Protein AF-G9ELF0-F1 (afdb_monomer_lite)

pLDDT: mean 78.35, std 12.66, range [45.66, 94.12]

Secondary structure (DSSP, 8-state):
--SHHHHHHHHHHHHHHHHHHHHHHHHHHHHHHHHHHHHHHHHHHHHTS---HHHHHHHHHHHHHHHHHHHHHHHHHHHHHHHHHHHHHHHHHTT-TTS------HHHHHHHHHHHHHHHHHHHHHHHHHHHHHHHHHTT-

Organism: NCBI:txid658187

Structure (mmCIF, N/CA/C/O backbone):
data_AF-G9ELF0-F1
#
_entry.id   AF-G9ELF0-F1
#
loop_
_atom_site.group_PDB
_atom_site.id
_atom_site.type_symbol
_atom_site.label_atom_id
_atom_site.label_alt_id
_atom_site.label_comp_id
_atom_site.label_asym_id
_atom_site.label_entity_id
_atom_site.label_seq_id
_atom_site.pdbx_PDB_ins_code
_atom_site.Cartn_x
_atom_site.Cartn_y
_atom_site.Cartn_z
_atom_site.occupancy
_atom_site.B_iso_or_equiv
_atom_site.auth_seq_id
_atom_site.auth_comp_id
_atom_site.auth_asym_id
_atom_site.auth_atom_id
_atom_site.pdbx_PDB_model_num
ATOM 1 N N . MET A 1 1 ? -23.683 19.959 34.603 1.00 45.66 1 MET A N 1
ATOM 2 C CA . MET A 1 1 ? -23.354 20.863 33.472 1.00 45.66 1 MET A CA 1
ATOM 3 C C . MET A 1 1 ? -21.895 20.788 32.976 1.00 45.66 1 MET A C 1
ATOM 5 O O . MET A 1 1 ? -21.585 21.499 32.035 1.00 45.66 1 MET A O 1
ATOM 9 N N . LYS A 1 2 ? -21.000 19.933 33.513 1.00 50.16 2 LYS A N 1
ATOM 10 C CA . LYS A 1 2 ? -19.627 19.755 32.975 1.00 50.16 2 LYS A CA 1
ATOM 11 C C . LYS A 1 2 ? -19.499 18.689 31.865 1.00 50.16 2 LYS A C 1
ATOM 13 O O . LYS A 1 2 ? -18.568 18.786 31.080 1.00 50.16 2 LYS A O 1
ATOM 18 N N . ASN A 1 3 ? -20.438 17.740 31.768 1.00 52.50 3 ASN A N 1
ATOM 19 C CA . ASN A 1 3 ? -20.351 16.597 30.840 1.00 52.50 3 ASN A CA 1
ATOM 20 C C . ASN A 1 3 ? -20.614 16.953 29.369 1.00 52.50 3 ASN A C 1
ATOM 22 O O . ASN A 1 3 ? -19.965 16.389 28.502 1.00 52.50 3 ASN A O 1
ATOM 26 N N . LEU A 1 4 ? -21.466 17.949 29.092 1.00 51.94 4 LEU A N 1
ATOM 27 C CA . LEU A 1 4 ? -21.780 18.383 27.720 1.00 51.94 4 LEU A CA 1
ATOM 28 C C . LEU A 1 4 ? -20.536 18.810 26.925 1.00 51.94 4 LEU A C 1
ATOM 30 O O . LEU A 1 4 ? -20.445 18.522 25.743 1.00 51.94 4 LEU A O 1
ATOM 34 N N . LYS A 1 5 ? -19.546 19.438 27.576 1.00 56.69 5 LYS A N 1
ATOM 35 C CA . LYS A 1 5 ? -18.295 19.841 26.910 1.00 56.69 5 LYS A CA 1
ATOM 36 C C . LYS A 1 5 ? -17.346 18.675 26.631 1.00 56.69 5 LYS A C 1
ATOM 38 O O . LYS A 1 5 ? -16.492 18.807 25.767 1.00 56.69 5 LYS A O 1
ATOM 43 N N . ILE A 1 6 ? -17.443 17.587 27.393 1.00 58.53 6 ILE A N 1
ATOM 44 C CA . ILE A 1 6 ? -16.586 16.409 27.215 1.00 58.53 6 ILE A CA 1
ATOM 45 C C . ILE A 1 6 ? -17.158 15.547 26.089 1.00 58.53 6 ILE A C 1
ATOM 47 O O . ILE A 1 6 ? -16.426 15.236 25.160 1.00 58.53 6 ILE A O 1
ATOM 51 N N . GLU A 1 7 ? -18.470 15.288 26.100 1.00 62.06 7 GLU A N 1
ATOM 52 C CA . GLU A 1 7 ? -19.162 14.547 25.031 1.00 62.06 7 GLU A CA 1
ATOM 53 C C . GLU A 1 7 ? -19.012 15.230 23.660 1.00 62.06 7 GLU A C 1
ATOM 55 O O . GLU A 1 7 ? -18.796 14.569 22.647 1.00 62.06 7 GLU A O 1
ATOM 60 N N . GLU A 1 8 ? -19.072 16.563 23.616 1.00 63.78 8 GLU A N 1
ATOM 61 C CA . GLU A 1 8 ? -18.908 17.334 22.379 1.00 63.78 8 GLU A CA 1
ATOM 62 C C . GLU A 1 8 ? -17.465 17.262 21.839 1.00 63.78 8 GLU A C 1
ATOM 64 O O . GLU A 1 8 ? -17.256 17.121 20.633 1.00 63.78 8 GLU A O 1
ATOM 69 N N . VAL A 1 9 ? -16.463 17.269 22.728 1.00 60.06 9 VAL A N 1
ATOM 70 C CA . VAL A 1 9 ? -15.047 17.084 22.364 1.00 60.06 9 VAL A CA 1
ATOM 71 C C . VAL A 1 9 ? -14.776 15.647 21.907 1.00 60.06 9 VAL A C 1
ATOM 73 O O . VAL A 1 9 ? -14.127 15.456 20.881 1.00 60.06 9 VAL A O 1
ATOM 76 N N . GLU A 1 10 ? -15.307 14.640 22.603 1.00 65.62 10 GLU A N 1
ATOM 77 C CA . GLU A 1 10 ? -15.182 13.222 22.232 1.00 65.62 10 GLU A CA 1
ATOM 78 C C . GLU A 1 10 ? -15.849 12.924 20.881 1.00 65.62 10 GLU A C 1
ATOM 80 O O . GLU A 1 10 ? -15.262 12.254 20.028 1.00 65.62 10 GLU A O 1
ATOM 85 N N . SER A 1 11 ? -17.037 13.485 20.631 1.00 67.31 11 SER A N 1
ATOM 86 C CA . SER A 1 11 ? -17.721 13.374 19.337 1.00 67.31 11 SER A CA 1
ATOM 87 C C . SER A 1 11 ? -16.899 13.989 18.205 1.00 67.31 11 SER A C 1
ATOM 89 O O . SER A 1 11 ? -16.817 13.411 17.121 1.00 67.31 11 SER A O 1
ATOM 91 N N . HIS A 1 12 ? -16.285 15.152 18.438 1.00 60.19 12 HIS A N 1
ATOM 92 C CA . HIS A 1 12 ? -15.462 15.818 17.431 1.00 60.19 12 HIS A CA 1
ATOM 93 C C . HIS A 1 12 ? -14.189 15.016 17.124 1.00 60.19 12 HIS A C 1
ATOM 95 O O . HIS A 1 12 ? -13.833 14.827 15.964 1.00 60.19 12 HIS A O 1
ATOM 101 N N . ILE A 1 13 ? -13.545 14.465 18.157 1.00 63.72 13 ILE A N 1
ATOM 102 C CA . ILE A 1 13 ? -12.386 13.576 18.016 1.00 63.72 13 ILE A CA 1
ATOM 103 C C . ILE A 1 13 ? -12.760 12.316 17.218 1.00 63.72 13 ILE A C 1
ATOM 105 O O . ILE A 1 13 ? -12.053 11.945 16.281 1.00 63.72 13 ILE A O 1
ATOM 109 N N . SER A 1 14 ? -13.893 11.687 17.539 1.00 67.75 14 SER A N 1
ATOM 110 C CA . SER A 1 14 ? -14.391 10.496 16.840 1.00 67.75 14 SER A CA 1
ATOM 111 C C . SER A 1 14 ? -14.680 10.765 15.357 1.00 67.75 14 SER A C 1
ATOM 113 O O . SER A 1 14 ? -14.284 9.978 14.494 1.00 67.75 14 SER A O 1
ATOM 115 N N . GLN A 1 15 ? -15.287 11.914 15.035 1.00 68.12 15 GLN A N 1
ATOM 116 C CA . GLN A 1 15 ? -15.496 12.348 13.649 1.00 68.12 15 GLN A CA 1
ATOM 117 C C . GLN A 1 15 ? -14.174 12.541 12.898 1.00 68.12 15 GLN A C 1
ATOM 119 O O . GLN A 1 15 ? -14.019 11.992 11.808 1.00 68.12 15 GLN A O 1
ATOM 124 N N . CYS A 1 16 ? -13.196 13.227 13.496 1.00 62.56 16 CYS A N 1
ATOM 125 C CA . CYS A 1 16 ? -11.869 13.402 12.900 1.00 62.56 16 CYS A CA 1
ATOM 126 C C . CYS A 1 16 ? -11.183 12.058 12.597 1.00 62.56 16 CYS A C 1
ATOM 128 O O . CYS A 1 16 ? -10.554 11.899 11.549 1.00 62.56 16 CYS A O 1
ATOM 130 N N . TYR A 1 17 ? -11.324 11.061 13.477 1.00 67.00 17 TYR A N 1
ATOM 131 C CA . TYR A 1 17 ? -10.785 9.720 13.236 1.00 67.00 17 TYR A CA 1
ATOM 132 C C . TYR A 1 17 ? -11.527 8.963 12.130 1.00 67.00 17 TYR A C 1
ATOM 134 O O . TYR A 1 17 ? -10.883 8.302 11.313 1.00 67.00 17 TYR A O 1
ATOM 142 N N . ALA A 1 18 ? -12.857 9.065 12.074 1.00 67.31 18 ALA A N 1
ATOM 143 C CA . ALA A 1 18 ? -13.655 8.452 11.014 1.00 67.31 18 ALA A CA 1
ATOM 144 C C . ALA A 1 18 ? -13.311 9.038 9.635 1.00 67.31 18 ALA A C 1
ATOM 146 O O . ALA A 1 18 ? -13.141 8.298 8.664 1.00 67.31 18 ALA A O 1
ATOM 147 N N . GLU A 1 19 ? -13.141 10.358 9.557 1.00 67.44 19 GLU A N 1
ATOM 148 C CA . GLU A 1 19 ? -12.676 11.033 8.346 1.00 67.44 19 GLU A CA 1
ATOM 149 C C . GLU A 1 19 ? -11.259 10.589 7.969 1.00 67.44 19 GLU A C 1
ATOM 151 O O . GLU A 1 19 ? -11.040 10.181 6.828 1.00 67.44 19 GLU A O 1
ATOM 156 N N . SER A 1 20 ? -10.319 10.577 8.922 1.00 62.09 20 SER A N 1
ATOM 157 C CA . SER A 1 20 ? -8.943 10.110 8.695 1.00 62.09 20 SER A CA 1
ATOM 158 C C . SER A 1 20 ? -8.901 8.681 8.140 1.00 62.09 20 SER A C 1
ATOM 160 O O . SER A 1 20 ? -8.245 8.415 7.133 1.00 62.09 20 SER A O 1
ATOM 162 N N . SER A 1 21 ? -9.679 7.765 8.725 1.00 69.12 21 SER A N 1
ATOM 163 C CA . SER A 1 21 ? -9.776 6.377 8.264 1.00 69.12 21 SER A CA 1
ATOM 164 C C . SER A 1 21 ? -10.265 6.275 6.813 1.00 69.12 21 SER A C 1
ATOM 166 O O . SER A 1 21 ? -9.688 5.528 6.016 1.00 69.12 21 SER A O 1
ATOM 168 N N . ASN A 1 22 ? -11.271 7.073 6.438 1.00 70.75 22 ASN A N 1
ATOM 169 C CA . ASN A 1 22 ? -11.772 7.131 5.065 1.00 70.75 22 ASN A CA 1
ATOM 170 C C . ASN A 1 22 ? -10.718 7.670 4.090 1.00 70.75 22 ASN A C 1
ATOM 172 O O . ASN A 1 22 ? -10.506 7.076 3.029 1.00 70.75 22 ASN A O 1
ATOM 176 N N . TYR A 1 23 ? -10.024 8.755 4.446 1.00 68.50 23 TYR A N 1
ATOM 177 C CA . TYR A 1 23 ? -8.944 9.301 3.620 1.00 68.50 23 TYR A CA 1
ATOM 178 C C . TYR A 1 23 ? -7.814 8.288 3.429 1.00 68.50 23 TYR A C 1
ATOM 180 O O . TYR A 1 23 ? -7.364 8.077 2.301 1.00 68.50 23 TYR A O 1
ATOM 188 N N . THR A 1 24 ? -7.410 7.597 4.495 1.00 75.81 24 THR A N 1
ATOM 189 C CA . THR A 1 24 ? -6.398 6.538 4.437 1.00 75.81 24 THR A CA 1
ATOM 190 C C . THR A 1 24 ? -6.837 5.373 3.546 1.00 75.81 24 THR A C 1
ATOM 192 O O . THR A 1 24 ? -6.032 4.870 2.758 1.00 75.81 24 THR A O 1
ATOM 195 N N . ALA A 1 25 ? -8.110 4.967 3.589 1.00 76.94 25 ALA A N 1
ATOM 196 C CA . ALA A 1 25 ? -8.639 3.909 2.726 1.00 76.94 25 ALA A CA 1
ATOM 197 C C . ALA A 1 25 ? -8.616 4.300 1.237 1.00 76.94 25 ALA A C 1
ATOM 199 O O . ALA A 1 25 ? -8.138 3.529 0.397 1.00 76.94 25 ALA A O 1
ATOM 200 N N . ILE A 1 26 ? -9.079 5.512 0.912 1.00 80.44 26 ILE A N 1
ATOM 201 C CA . ILE A 1 26 ? -9.056 6.051 -0.455 1.00 80.44 26 ILE A CA 1
ATOM 202 C C . ILE A 1 26 ? -7.612 6.139 -0.957 1.00 80.44 26 ILE A C 1
ATOM 204 O O . ILE A 1 26 ? -7.302 5.651 -2.047 1.00 80.44 26 ILE A O 1
ATOM 208 N N . LEU A 1 27 ? -6.713 6.700 -0.144 1.00 82.62 27 LEU A N 1
ATOM 209 C CA . LEU A 1 27 ? -5.308 6.854 -0.500 1.00 82.62 27 LEU A CA 1
ATOM 210 C C . LEU A 1 27 ? -4.637 5.497 -0.735 1.00 82.62 27 LEU A C 1
ATOM 212 O O . LEU A 1 27 ? -3.942 5.326 -1.734 1.00 82.62 27 LEU A O 1
ATOM 216 N N . SER A 1 28 ? -4.894 4.504 0.121 1.00 83.56 28 SER A N 1
ATOM 217 C CA . SER A 1 28 ? -4.359 3.147 -0.048 1.00 83.56 28 SER A CA 1
ATOM 218 C C . SER A 1 28 ? -4.843 2.491 -1.348 1.00 83.56 28 SER A C 1
ATOM 220 O O . SER A 1 28 ? -4.068 1.805 -2.016 1.00 83.56 28 SER A O 1
ATOM 222 N N . SER A 1 29 ? -6.099 2.726 -1.747 1.00 87.69 29 SER A N 1
ATOM 223 C CA . SER A 1 29 ? -6.638 2.250 -3.029 1.00 87.69 29 SER A CA 1
ATOM 224 C C . SER A 1 29 ? -5.929 2.895 -4.222 1.00 87.69 29 SER A C 1
ATOM 226 O O . SER A 1 29 ? -5.518 2.192 -5.147 1.00 87.69 29 SER A O 1
ATOM 228 N N . ILE A 1 30 ? -5.741 4.219 -4.194 1.00 87.56 30 ILE A N 1
ATOM 229 C CA . ILE A 1 30 ? -5.011 4.951 -5.241 1.00 87.56 30 ILE A CA 1
ATOM 230 C C . ILE A 1 30 ? -3.572 4.430 -5.345 1.00 87.56 30 ILE A C 1
ATOM 232 O O . ILE A 1 30 ? -3.117 4.094 -6.436 1.00 87.56 30 ILE A O 1
ATOM 236 N N . CYS A 1 31 ? -2.877 4.277 -4.215 1.00 89.25 31 CYS A N 1
ATOM 237 C CA . CYS A 1 31 ? -1.499 3.784 -4.196 1.00 89.25 31 CYS A CA 1
ATOM 238 C C . CYS A 1 31 ? -1.381 2.372 -4.787 1.00 89.25 31 CYS A C 1
ATOM 240 O O . CYS A 1 31 ? -0.420 2.082 -5.492 1.00 89.25 31 CYS A O 1
ATOM 242 N N . ARG A 1 32 ? -2.376 1.499 -4.573 1.00 90.75 32 ARG A N 1
ATOM 243 C CA . ARG A 1 32 ? -2.406 0.160 -5.183 1.00 90.75 32 ARG A CA 1
ATOM 244 C C . ARG A 1 32 ?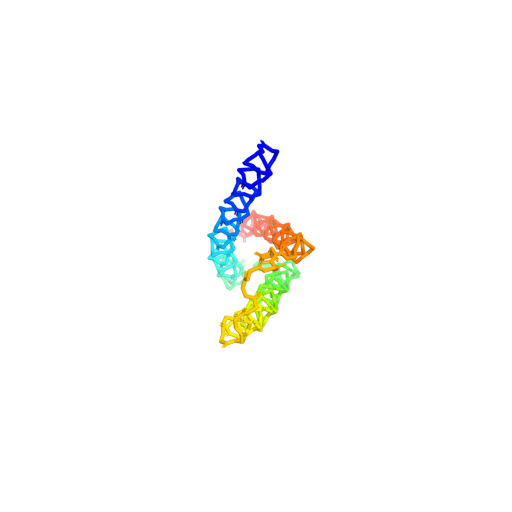 -2.534 0.216 -6.708 1.00 90.75 32 ARG A C 1
ATOM 246 O O . ARG A 1 32 ? -1.869 -0.554 -7.396 1.00 90.75 32 ARG A O 1
ATOM 253 N N . GLN A 1 33 ? -3.364 1.117 -7.235 1.00 93.06 33 GLN A N 1
ATOM 254 C CA . GLN A 1 33 ? -3.494 1.313 -8.684 1.00 93.06 33 GLN A CA 1
ATOM 255 C C . GLN A 1 33 ? -2.185 1.827 -9.290 1.00 93.06 33 GLN A C 1
ATOM 257 O O . GLN A 1 33 ? -1.755 1.319 -10.324 1.00 93.06 33 GLN A O 1
ATOM 262 N N . ILE A 1 34 ? -1.522 2.771 -8.614 1.00 92.12 34 ILE A N 1
ATOM 263 C CA . ILE A 1 34 ? -0.210 3.278 -9.032 1.00 92.12 34 ILE A CA 1
ATOM 264 C C . ILE A 1 34 ? 0.833 2.154 -9.003 1.00 92.12 34 ILE A C 1
ATOM 266 O O . ILE A 1 34 ? 1.501 1.942 -10.007 1.00 92.12 34 ILE A O 1
ATOM 270 N N . ALA A 1 35 ? 0.921 1.374 -7.920 1.00 93.19 35 ALA A N 1
ATOM 271 C CA . ALA A 1 35 ? 1.863 0.255 -7.808 1.00 93.19 35 ALA A CA 1
ATOM 272 C C . ALA A 1 35 ? 1.686 -0.772 -8.940 1.00 93.19 35 ALA A C 1
ATOM 274 O O . ALA A 1 35 ? 2.661 -1.282 -9.492 1.00 93.19 35 ALA A O 1
ATOM 275 N N . PHE A 1 36 ? 0.436 -1.065 -9.313 1.00 93.00 36 PHE A N 1
ATOM 276 C CA . PHE A 1 36 ? 0.137 -1.959 -10.430 1.00 93.00 36 PHE A CA 1
ATOM 277 C C . PHE A 1 36 ? 0.578 -1.365 -11.774 1.00 93.00 36 PHE A C 1
ATOM 279 O O . PHE A 1 36 ? 1.194 -2.060 -12.584 1.00 93.00 36 PHE A O 1
ATOM 286 N N . ALA A 1 37 ? 0.307 -0.076 -11.998 1.00 94.12 37 ALA A N 1
ATOM 287 C CA . ALA A 1 37 ? 0.746 0.631 -13.196 1.00 94.12 37 ALA A CA 1
ATOM 288 C C . ALA A 1 37 ? 2.280 0.669 -13.302 1.00 94.12 37 ALA A C 1
ATOM 290 O O . ALA A 1 37 ? 2.828 0.379 -14.363 1.00 94.12 37 ALA A O 1
ATOM 291 N N . GLU A 1 38 ? 2.984 0.947 -12.203 1.00 92.81 38 GLU A N 1
ATOM 292 C CA . GLU A 1 38 ? 4.447 0.909 -12.152 1.00 92.81 38 GLU A CA 1
ATOM 293 C C . GLU A 1 38 ? 4.985 -0.480 -12.474 1.00 92.81 38 GLU A C 1
ATOM 295 O O . GLU A 1 38 ? 5.887 -0.600 -13.298 1.00 92.81 38 GLU A O 1
ATOM 300 N N . GLY A 1 39 ? 4.402 -1.539 -11.904 1.00 91.56 39 GLY A N 1
ATOM 301 C CA . GLY A 1 39 ? 4.789 -2.917 -12.212 1.00 91.56 39 GLY A CA 1
ATOM 302 C C . GLY A 1 39 ? 4.657 -3.250 -13.702 1.00 91.56 39 GLY A C 1
ATOM 303 O O . GLY A 1 39 ? 5.555 -3.863 -14.282 1.00 91.56 39 GLY A O 1
ATOM 304 N N . ALA A 1 40 ? 3.581 -2.791 -14.346 1.00 91.75 40 ALA A N 1
ATOM 305 C CA . ALA A 1 40 ? 3.396 -2.946 -15.788 1.00 91.75 40 ALA A CA 1
ATOM 306 C C . ALA A 1 40 ? 4.445 -2.163 -16.599 1.00 91.75 40 ALA A C 1
ATOM 308 O O . ALA A 1 40 ? 4.979 -2.677 -17.582 1.00 91.75 40 ALA A O 1
ATOM 309 N N . LEU A 1 41 ? 4.790 -0.945 -16.173 1.00 92.00 41 LEU A N 1
ATOM 310 C CA . LEU A 1 41 ? 5.818 -0.133 -16.828 1.00 92.00 41 LEU A CA 1
ATOM 311 C C . LEU A 1 41 ? 7.223 -0.729 -16.647 1.00 92.00 41 LEU A C 1
ATOM 313 O O . LEU A 1 41 ? 7.989 -0.768 -17.607 1.00 92.00 41 LEU A O 1
ATOM 317 N N . PHE A 1 42 ? 7.554 -1.263 -15.467 1.00 90.12 42 PHE A N 1
ATOM 318 C CA . PHE A 1 42 ? 8.804 -1.998 -15.245 1.00 90.12 42 PHE A CA 1
ATOM 319 C C . PHE A 1 42 ? 8.915 -3.198 -16.191 1.00 90.12 42 PHE A C 1
ATOM 321 O O . PHE A 1 42 ? 9.976 -3.436 -16.771 1.00 90.12 42 PHE A O 1
ATOM 328 N N . TRP A 1 43 ? 7.813 -3.928 -16.383 1.00 88.56 43 TRP A N 1
ATOM 329 C CA . TRP A 1 43 ? 7.761 -5.050 -17.317 1.00 88.56 43 TRP A CA 1
ATOM 330 C C . TRP A 1 43 ? 7.979 -4.602 -18.764 1.00 88.56 43 TRP A C 1
ATOM 332 O O . TRP A 1 43 ? 8.752 -5.224 -19.493 1.00 88.56 43 TRP A O 1
ATOM 342 N N . PHE A 1 44 ? 7.336 -3.509 -19.177 1.00 88.56 44 PHE A N 1
ATOM 343 C CA . PHE A 1 44 ? 7.501 -2.929 -20.509 1.00 88.56 44 PHE A CA 1
ATOM 344 C C . PHE A 1 44 ? 8.953 -2.505 -20.777 1.00 88.56 44 PHE A C 1
ATOM 346 O O . PHE A 1 44 ? 9.533 -2.904 -21.784 1.00 88.56 44 PHE A O 1
ATOM 353 N N . LEU A 1 45 ? 9.576 -1.768 -19.849 1.00 86.44 45 LEU A N 1
ATOM 354 C CA . LEU A 1 45 ? 10.980 -1.352 -19.969 1.00 86.44 45 LEU A CA 1
ATOM 355 C C . LEU A 1 45 ? 11.920 -2.557 -20.118 1.00 86.44 45 LEU A C 1
ATOM 357 O O . LEU A 1 45 ? 12.854 -2.525 -20.920 1.00 86.44 45 LEU A O 1
ATOM 361 N N . TYR A 1 46 ? 11.661 -3.626 -19.365 1.00 85.88 46 TYR A N 1
ATOM 362 C CA . TYR A 1 46 ? 12.454 -4.848 -19.433 1.00 85.88 46 TYR A CA 1
ATOM 363 C C . TYR A 1 46 ? 12.278 -5.595 -20.765 1.00 85.88 46 TYR A C 1
ATOM 365 O O . TYR A 1 46 ? 13.263 -5.982 -21.393 1.00 85.88 46 TYR A O 1
ATOM 373 N N . SER A 1 47 ? 11.030 -5.809 -21.187 1.00 86.62 47 SER A N 1
ATOM 374 C CA . SER A 1 47 ? 10.700 -6.648 -22.347 1.00 86.62 47 SER A CA 1
ATOM 375 C C . SER A 1 47 ? 10.984 -5.967 -23.685 1.00 86.62 47 SER A C 1
ATOM 377 O O . SER A 1 47 ? 11.585 -6.591 -24.560 1.00 86.62 47 SER A O 1
ATOM 379 N N . GLU A 1 48 ? 10.612 -4.695 -23.829 1.00 85.69 48 GLU A N 1
ATOM 380 C CA . GLU A 1 48 ? 10.680 -3.978 -25.107 1.00 85.69 48 GLU A CA 1
ATOM 381 C C . GLU A 1 48 ? 11.990 -3.200 -25.267 1.00 85.69 48 GLU A C 1
ATOM 383 O O . GLU A 1 48 ? 12.651 -3.292 -26.300 1.00 85.69 48 GLU A O 1
ATOM 388 N N . LEU A 1 49 ? 12.415 -2.469 -24.230 1.00 80.06 49 LEU A N 1
ATOM 389 C CA . LEU A 1 49 ? 13.608 -1.612 -24.305 1.00 80.06 49 LEU A CA 1
ATOM 390 C C . LEU A 1 49 ? 14.901 -2.319 -23.870 1.00 80.06 49 LEU A C 1
ATOM 392 O O . LEU A 1 49 ? 15.971 -1.714 -23.914 1.00 80.06 49 LEU A O 1
ATOM 396 N N . LYS A 1 50 ? 14.822 -3.589 -23.438 1.00 80.38 50 LYS A N 1
ATOM 397 C CA . LYS A 1 50 ? 15.961 -4.406 -22.959 1.00 80.38 50 LYS A CA 1
ATOM 398 C C . LYS A 1 50 ? 16.832 -3.695 -21.914 1.00 80.38 50 LYS A C 1
ATOM 400 O O . LYS A 1 50 ? 18.032 -3.942 -21.790 1.00 80.38 50 LYS A O 1
ATOM 405 N N . VAL A 1 51 ? 16.198 -2.807 -21.157 1.00 80.19 51 VAL A N 1
ATOM 406 C CA . VAL A 1 51 ? 16.774 -2.019 -20.070 1.00 80.19 51 VAL A CA 1
ATOM 407 C C . VAL A 1 51 ? 17.269 -2.994 -18.990 1.00 80.19 51 VAL A C 1
ATOM 409 O O . VAL A 1 51 ? 16.621 -4.003 -18.708 1.00 80.19 51 VAL A O 1
ATOM 412 N N . SER A 1 52 ? 18.460 -2.744 -18.430 1.00 76.88 52 SER A N 1
ATOM 413 C CA . SER A 1 52 ? 19.164 -3.738 -17.607 1.00 76.88 52 SER A CA 1
ATOM 414 C C . SER A 1 52 ? 18.339 -4.208 -16.407 1.00 76.88 52 SER A C 1
ATOM 416 O O . SER A 1 52 ? 17.751 -3.429 -15.653 1.00 76.88 52 SER A O 1
ATOM 418 N N . LEU A 1 53 ? 18.358 -5.527 -16.222 1.00 73.75 53 LEU A N 1
ATOM 419 C CA . LEU A 1 53 ? 17.562 -6.258 -15.242 1.00 73.75 53 LEU A CA 1
ATOM 420 C C . LEU A 1 53 ? 17.894 -5.847 -13.801 1.00 73.75 53 LEU A C 1
ATOM 422 O O . LEU A 1 53 ? 17.028 -5.910 -12.939 1.00 73.75 53 LEU A O 1
ATOM 426 N N . ASN A 1 54 ? 19.118 -5.382 -13.529 1.00 80.38 54 ASN A N 1
ATOM 427 C CA . ASN A 1 54 ? 19.596 -5.182 -12.159 1.00 80.38 54 ASN A CA 1
ATOM 428 C C . ASN A 1 54 ? 18.816 -4.103 -11.387 1.00 80.38 54 ASN A C 1
ATOM 430 O O . ASN A 1 54 ? 18.457 -4.334 -10.237 1.00 80.38 54 ASN A O 1
ATOM 434 N N . TYR A 1 55 ? 18.519 -2.943 -11.985 1.00 77.31 55 TYR A N 1
ATOM 435 C CA . TYR A 1 55 ? 17.750 -1.888 -11.302 1.00 77.31 55 TYR A CA 1
ATOM 436 C C . TYR A 1 55 ? 16.239 -2.070 -11.441 1.00 77.31 55 TYR A C 1
ATOM 438 O O . TYR A 1 55 ? 15.505 -1.771 -10.498 1.00 77.31 55 TYR A O 1
ATOM 446 N N . LEU A 1 56 ? 15.765 -2.611 -12.570 1.00 81.31 56 LEU A N 1
ATOM 447 C CA . LEU A 1 56 ? 14.348 -2.945 -12.728 1.00 81.31 56 LEU A CA 1
ATOM 448 C C . LEU A 1 56 ? 13.929 -4.036 -11.728 1.00 81.31 56 LEU A C 1
ATOM 450 O O . LEU A 1 56 ? 12.849 -3.947 -11.152 1.00 81.31 56 LEU A O 1
ATOM 454 N N . ALA A 1 57 ? 14.800 -5.011 -11.440 1.00 85.06 57 ALA A N 1
ATOM 455 C CA . ALA A 1 57 ? 14.565 -6.032 -10.418 1.00 85.06 57 ALA A CA 1
ATOM 456 C C . ALA A 1 57 ? 14.423 -5.440 -9.010 1.00 85.06 57 ALA A C 1
ATOM 458 O O . ALA A 1 57 ? 13.579 -5.897 -8.243 1.00 85.06 57 ALA A O 1
ATOM 459 N N . ILE A 1 58 ? 15.212 -4.412 -8.670 1.00 88.44 58 ILE A N 1
ATOM 460 C CA . ILE A 1 58 ? 15.090 -3.713 -7.382 1.00 88.44 58 ILE A CA 1
ATOM 461 C C . ILE A 1 58 ? 13.728 -3.014 -7.293 1.00 88.44 58 ILE A C 1
ATOM 463 O O . ILE A 1 58 ? 13.042 -3.157 -6.284 1.00 88.44 58 ILE A O 1
ATOM 467 N N . GLY A 1 59 ? 13.302 -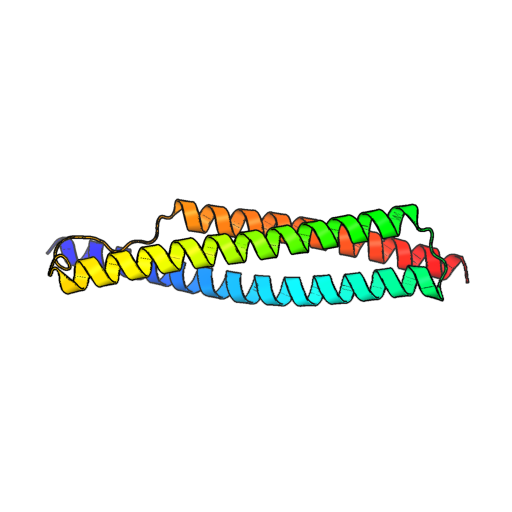2.322 -8.355 1.00 88.44 59 GLY A N 1
ATOM 468 C CA . GLY A 1 59 ? 11.972 -1.709 -8.428 1.00 88.44 59 GLY A CA 1
ATOM 469 C C . GLY A 1 59 ? 10.845 -2.732 -8.265 1.00 88.44 59 GLY A C 1
ATOM 470 O O . GLY A 1 59 ? 9.959 -2.552 -7.430 1.00 88.44 59 GLY A O 1
ATOM 471 N N . PHE A 1 60 ? 10.929 -3.864 -8.971 1.00 87.94 60 PHE A N 1
ATOM 472 C CA . PHE A 1 60 ? 9.990 -4.977 -8.809 1.00 87.94 60 PHE A CA 1
ATOM 473 C C . PHE A 1 60 ? 9.958 -5.529 -7.384 1.00 87.94 60 PHE A C 1
ATOM 475 O O . PHE A 1 60 ? 8.879 -5.800 -6.860 1.00 87.94 60 PHE A O 1
ATOM 482 N N . LEU A 1 61 ? 11.116 -5.684 -6.740 1.00 90.81 61 LEU A N 1
ATOM 483 C CA . LEU A 1 61 ? 11.187 -6.168 -5.365 1.00 90.81 61 LEU A CA 1
ATOM 484 C C . LEU A 1 61 ? 10.516 -5.189 -4.392 1.00 90.81 61 LEU A C 1
ATOM 486 O O . LEU A 1 61 ? 9.791 -5.624 -3.500 1.00 90.81 61 LEU A O 1
ATOM 490 N N . ILE A 1 62 ? 10.707 -3.880 -4.584 1.00 93.12 62 ILE A N 1
ATOM 491 C CA . ILE A 1 62 ? 10.038 -2.840 -3.789 1.00 93.12 62 ILE A CA 1
ATOM 492 C C . ILE A 1 62 ? 8.516 -2.924 -3.964 1.00 93.12 62 ILE A C 1
ATOM 494 O O . ILE A 1 62 ? 7.792 -2.922 -2.970 1.00 93.12 62 ILE A O 1
ATOM 498 N N . LEU A 1 63 ? 8.025 -3.065 -5.199 1.00 92.81 63 LEU A N 1
ATOM 499 C CA . LEU A 1 63 ? 6.591 -3.214 -5.479 1.00 92.81 63 LEU A CA 1
ATOM 500 C C . LEU A 1 63 ? 6.008 -4.509 -4.899 1.00 92.81 63 LEU A C 1
ATOM 502 O O . LEU A 1 63 ? 4.881 -4.526 -4.401 1.00 92.81 63 LEU A O 1
ATOM 506 N N . LEU A 1 64 ? 6.782 -5.594 -4.909 1.00 91.81 64 LEU A N 1
ATOM 507 C CA . LEU A 1 64 ? 6.379 -6.856 -4.299 1.00 91.81 64 LEU A CA 1
ATOM 508 C C . LEU A 1 64 ? 6.272 -6.721 -2.772 1.00 91.81 64 LEU A C 1
ATOM 510 O O . LEU A 1 64 ? 5.276 -7.141 -2.181 1.00 91.81 64 LEU A O 1
ATOM 514 N N . LEU A 1 65 ? 7.261 -6.091 -2.131 1.00 91.81 65 LEU A N 1
ATOM 515 C CA . LEU A 1 65 ? 7.225 -5.788 -0.698 1.00 91.81 65 LEU A CA 1
ATOM 516 C C . LEU A 1 65 ? 6.050 -4.869 -0.350 1.00 91.81 65 LEU A C 1
ATOM 518 O O . LEU A 1 65 ? 5.356 -5.123 0.633 1.00 91.81 65 LEU A O 1
ATOM 522 N N . TYR A 1 66 ? 5.783 -3.855 -1.178 1.00 92.38 66 TYR A N 1
ATOM 523 C CA . TYR A 1 66 ? 4.602 -3.002 -1.054 1.00 92.38 66 TYR A CA 1
ATOM 524 C C . TYR A 1 66 ? 3.320 -3.843 -1.029 1.00 92.38 66 TYR A C 1
ATOM 526 O O . TYR A 1 66 ? 2.487 -3.661 -0.142 1.00 92.38 66 TYR A O 1
ATOM 534 N N . PHE A 1 67 ? 3.170 -4.796 -1.957 1.00 89.56 67 PHE A N 1
ATOM 535 C CA . PHE A 1 67 ? 1.979 -5.642 -2.035 1.00 89.56 67 PHE A CA 1
ATOM 536 C C . PHE A 1 67 ? 1.792 -6.497 -0.776 1.00 89.56 67 PHE A C 1
ATOM 538 O O . PHE A 1 67 ? 0.686 -6.578 -0.241 1.00 89.56 67 PHE A O 1
ATOM 545 N N . PHE A 1 68 ? 2.869 -7.094 -0.259 1.00 90.06 68 PHE A N 1
ATOM 546 C CA . PHE A 1 68 ? 2.805 -7.863 0.984 1.00 90.06 68 PHE A CA 1
ATOM 547 C C . PHE A 1 68 ? 2.457 -6.994 2.194 1.00 90.06 68 PHE A C 1
ATOM 549 O O . PHE A 1 68 ? 1.640 -7.405 3.016 1.00 90.06 68 PHE A O 1
ATOM 556 N N . LEU A 1 69 ? 3.023 -5.788 2.295 1.00 89.69 69 LEU A N 1
ATOM 557 C CA . LEU A 1 69 ? 2.677 -4.845 3.360 1.00 89.69 69 LEU A CA 1
ATOM 558 C C . LEU A 1 69 ? 1.206 -4.422 3.285 1.00 89.69 69 LEU A C 1
ATOM 560 O O . LEU A 1 69 ? 0.526 -4.397 4.309 1.00 89.69 69 LEU A O 1
ATOM 564 N N . ASP A 1 70 ? 0.701 -4.138 2.083 1.00 86.69 70 ASP A N 1
ATOM 565 C CA . ASP A 1 70 ? -0.700 -3.772 1.865 1.00 86.69 70 ASP A CA 1
ATOM 566 C C . ASP A 1 70 ? -1.650 -4.921 2.240 1.00 86.69 70 ASP A C 1
ATOM 568 O O . ASP A 1 70 ? -2.655 -4.705 2.922 1.00 86.69 70 ASP A O 1
ATOM 572 N N . LEU A 1 71 ? -1.294 -6.158 1.876 1.00 87.06 71 LEU A N 1
ATOM 573 C CA . LEU A 1 71 ? -2.049 -7.356 2.239 1.00 87.06 71 LEU A CA 1
ATOM 574 C C . LEU A 1 71 ? -2.063 -7.589 3.755 1.00 87.06 71 LEU A C 1
ATOM 576 O O . LEU A 1 71 ? -3.125 -7.833 4.327 1.00 87.06 71 LEU A O 1
ATOM 580 N N . ILE A 1 72 ? -0.905 -7.500 4.416 1.00 87.88 72 ILE A N 1
ATOM 581 C CA . ILE A 1 72 ? -0.789 -7.669 5.871 1.00 87.88 72 ILE A CA 1
ATOM 582 C C . ILE A 1 72 ? -1.610 -6.601 6.597 1.00 87.88 72 ILE A C 1
ATOM 584 O O . ILE A 1 72 ? -2.369 -6.934 7.506 1.00 87.88 72 ILE A O 1
ATOM 588 N N . GLN A 1 73 ? -1.514 -5.337 6.174 1.00 86.62 73 GLN A N 1
ATOM 589 C CA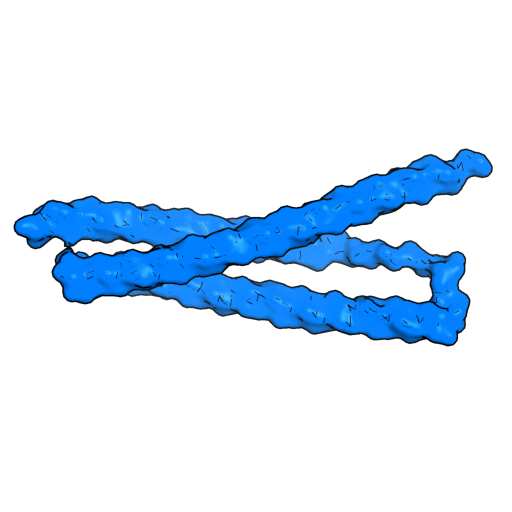 . GLN A 1 73 ? -2.311 -4.250 6.741 1.00 86.62 73 GLN A CA 1
ATOM 590 C C . GLN A 1 73 ? -3.811 -4.529 6.610 1.00 86.62 73 GLN A C 1
ATOM 592 O O . GLN A 1 73 ? -4.557 -4.333 7.571 1.00 86.62 73 GLN A O 1
ATOM 597 N N . TYR A 1 74 ? -4.253 -5.020 5.450 1.00 82.81 74 TYR A N 1
ATOM 598 C CA . TYR A 1 74 ? -5.655 -5.355 5.224 1.00 82.81 74 TYR A CA 1
ATOM 599 C C . TYR A 1 74 ? -6.127 -6.517 6.107 1.00 82.81 74 TYR A C 1
ATOM 601 O O . TYR A 1 74 ? -7.177 -6.415 6.737 1.00 82.81 74 TYR A O 1
ATOM 609 N N . LEU A 1 75 ? -5.350 -7.602 6.196 1.00 84.25 75 LEU A N 1
ATOM 610 C CA . LEU A 1 75 ? -5.703 -8.779 6.996 1.00 84.25 75 LEU A CA 1
ATOM 611 C C . LEU A 1 75 ? -5.742 -8.468 8.495 1.00 84.25 75 LEU A C 1
ATOM 613 O O . LEU A 1 75 ? -6.712 -8.824 9.166 1.00 84.25 75 LEU A O 1
ATOM 617 N N . ILE A 1 76 ? -4.719 -7.780 9.014 1.00 86.00 76 ILE A N 1
ATOM 618 C CA . ILE A 1 76 ? -4.661 -7.377 10.425 1.00 86.00 76 ILE A CA 1
ATOM 619 C C . ILE A 1 76 ? -5.807 -6.416 10.736 1.00 86.00 76 ILE A C 1
ATOM 621 O O . ILE A 1 76 ? -6.521 -6.622 11.717 1.00 86.00 76 ILE A O 1
ATOM 625 N N . GLY A 1 77 ? -6.030 -5.418 9.874 1.00 80.38 77 GLY A N 1
ATOM 626 C CA . GLY A 1 77 ? -7.154 -4.499 10.009 1.00 80.38 77 GLY A CA 1
ATOM 627 C C . GLY A 1 77 ? -8.478 -5.239 10.070 1.00 80.38 77 GLY A C 1
ATOM 628 O O . GLY A 1 77 ? -9.205 -5.109 11.052 1.00 80.38 77 GLY A O 1
ATOM 629 N N . HIS A 1 78 ? -8.764 -6.081 9.080 1.00 79.06 78 HIS A N 1
ATOM 630 C CA . HIS A 1 78 ? -10.009 -6.836 9.041 1.00 79.06 78 HIS A CA 1
ATOM 631 C C . HIS A 1 78 ? -10.217 -7.686 10.302 1.00 79.06 78 HIS A C 1
ATOM 633 O O . HIS A 1 78 ? -11.280 -7.609 10.915 1.00 79.06 78 HIS A O 1
ATOM 639 N N . TYR A 1 79 ? -9.201 -8.442 10.730 1.00 80.19 79 TYR A N 1
ATOM 640 C CA . TYR A 1 79 ? -9.291 -9.294 11.917 1.00 80.19 79 TYR A CA 1
ATOM 641 C C . TYR A 1 79 ? -9.562 -8.487 13.197 1.00 80.19 79 TYR A C 1
ATOM 643 O O . TYR A 1 79 ? -10.443 -8.839 13.983 1.00 80.19 79 TYR A O 1
ATOM 651 N N . MET A 1 80 ? -8.851 -7.373 13.397 1.00 79.25 80 MET A N 1
ATOM 652 C CA . MET A 1 80 ? -9.023 -6.528 14.581 1.00 79.25 80 MET A CA 1
ATOM 653 C C . MET A 1 80 ? -10.384 -5.824 14.605 1.00 79.25 80 MET A C 1
ATOM 655 O O . MET A 1 80 ? -11.050 -5.833 15.641 1.00 79.25 80 MET A O 1
ATOM 659 N N . TYR A 1 81 ? -10.833 -5.263 13.476 1.00 75.81 81 TYR A N 1
ATOM 660 C CA . TYR A 1 81 ? -12.156 -4.638 13.377 1.00 75.81 81 TYR A CA 1
ATOM 661 C C . TYR A 1 81 ? -13.282 -5.658 13.569 1.00 75.81 81 TYR A C 1
ATOM 663 O O . TYR A 1 81 ? -14.255 -5.365 14.260 1.00 75.81 81 TYR A O 1
ATOM 671 N N . GLN A 1 82 ? -13.147 -6.865 13.013 1.00 74.75 82 GLN A N 1
ATOM 672 C CA . GLN A 1 82 ? -14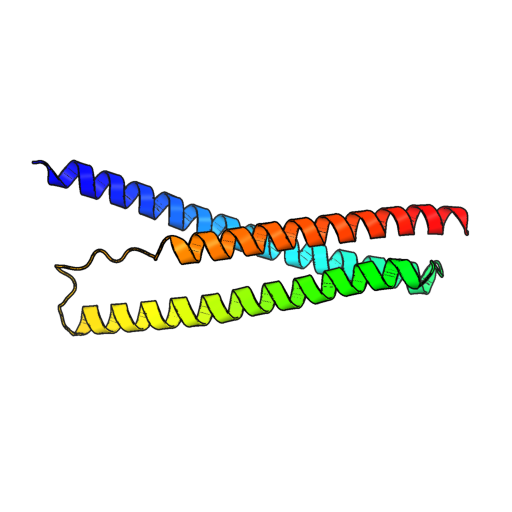.150 -7.915 13.170 1.00 74.75 82 GLN A CA 1
ATOM 673 C C . GLN A 1 82 ? -14.271 -8.374 14.629 1.00 74.75 82 GLN A C 1
ATOM 675 O O . GLN A 1 82 ? -15.384 -8.578 15.113 1.00 74.75 82 GLN A O 1
ATOM 680 N N . ASN A 1 83 ? -13.150 -8.515 15.342 1.00 76.12 83 ASN A N 1
ATOM 681 C CA . ASN A 1 83 ? -13.171 -8.872 16.759 1.00 76.12 83 ASN A CA 1
ATOM 682 C C . ASN A 1 83 ? -13.768 -7.750 17.614 1.00 76.12 83 ASN A C 1
ATOM 684 O O . ASN A 1 83 ? -14.668 -8.026 18.401 1.00 76.12 83 ASN A O 1
ATOM 688 N N . LYS A 1 84 ? -13.383 -6.485 17.383 1.00 74.44 84 LYS A N 1
ATOM 689 C CA . LYS A 1 84 ? -13.997 -5.340 18.079 1.00 74.44 84 LYS A CA 1
ATOM 690 C C . LYS A 1 84 ? -15.504 -5.263 17.836 1.00 74.44 84 LYS A C 1
ATOM 692 O O . LYS A 1 84 ? -16.261 -5.076 18.781 1.00 74.44 84 LYS A O 1
ATOM 697 N N . ALA A 1 85 ? -15.954 -5.478 16.600 1.00 71.50 85 ALA A N 1
ATOM 698 C CA . ALA A 1 85 ? -17.379 -5.505 16.280 1.00 71.50 85 ALA A CA 1
ATOM 699 C C . ALA A 1 85 ? -18.124 -6.620 17.036 1.00 71.50 85 ALA A C 1
ATOM 701 O O . ALA A 1 85 ? -19.202 -6.371 17.570 1.00 71.50 85 ALA A O 1
ATOM 702 N N . LYS A 1 86 ? -17.540 -7.824 17.137 1.00 75.19 86 LYS A N 1
ATOM 703 C CA . LYS A 1 86 ? -18.109 -8.932 17.926 1.00 75.19 86 LYS A CA 1
ATOM 704 C C . LYS A 1 86 ? -18.154 -8.617 19.420 1.00 75.19 86 LYS A C 1
ATOM 706 O O . LYS A 1 86 ? -19.149 -8.927 20.070 1.00 75.19 86 LYS A O 1
ATOM 711 N N . ASP A 1 87 ? -17.109 -7.997 19.959 1.00 78.56 87 ASP A N 1
ATOM 712 C CA . ASP A 1 87 ? -17.063 -7.599 21.368 1.00 78.56 87 ASP A CA 1
ATOM 713 C C . ASP A 1 87 ? -18.140 -6.555 21.675 1.00 78.56 87 ASP A C 1
ATOM 715 O O . ASP A 1 87 ? -18.845 -6.664 22.676 1.00 78.56 87 ASP A O 1
ATOM 719 N N . TRP A 1 88 ? -18.339 -5.586 20.779 1.00 70.06 88 TRP A N 1
ATOM 720 C CA . TRP A 1 88 ? -19.390 -4.578 20.916 1.00 70.06 88 TRP A CA 1
ATOM 721 C C . TRP A 1 88 ? -20.786 -5.183 20.775 1.00 70.06 88 TRP A C 1
ATOM 723 O O . TRP A 1 88 ? -21.685 -4.822 21.529 1.00 70.06 88 TRP A O 1
ATOM 733 N N . GLU A 1 89 ? -20.972 -6.136 19.860 1.00 73.12 89 GLU A N 1
ATOM 734 C CA . GLU A 1 89 ? -22.229 -6.870 19.711 1.00 73.12 89 GLU A CA 1
ATOM 735 C C . GLU A 1 89 ? -22.556 -7.691 20.972 1.00 73.12 89 GLU A C 1
ATOM 737 O O . GLU A 1 89 ? -23.705 -7.721 21.416 1.00 73.12 89 GLU A O 1
ATOM 742 N N . ASN A 1 90 ? -21.550 -8.320 21.585 1.00 76.31 90 ASN A N 1
ATOM 743 C CA . ASN A 1 90 ? -21.701 -9.045 22.846 1.00 76.31 90 ASN A CA 1
ATOM 744 C C . ASN A 1 90 ? -22.002 -8.097 24.016 1.00 76.31 90 ASN A C 1
ATOM 746 O O . ASN A 1 90 ? -22.917 -8.367 24.794 1.00 76.31 90 ASN A O 1
ATOM 750 N N . ASP A 1 91 ? -21.296 -6.970 24.125 1.00 72.94 91 ASP A N 1
ATOM 751 C CA . ASP A 1 91 ? -21.551 -5.954 25.153 1.00 72.94 91 ASP A CA 1
ATOM 752 C C . ASP A 1 91 ? -22.961 -5.338 25.000 1.00 72.94 91 ASP A C 1
ATOM 754 O O . ASP A 1 91 ? -23.638 -5.087 26.003 1.00 72.94 91 ASP A O 1
ATOM 758 N N . LEU A 1 92 ? -23.444 -5.172 23.759 1.00 67.12 92 LEU A N 1
ATOM 759 C CA . LEU A 1 92 ? -24.806 -4.728 23.439 1.00 67.12 92 LEU A CA 1
ATOM 760 C C . LEU A 1 92 ? -25.854 -5.759 23.884 1.00 67.12 92 LEU A C 1
ATOM 762 O O . LEU A 1 92 ? -26.801 -5.406 24.588 1.00 67.12 92 LEU A O 1
ATOM 766 N N . LYS A 1 93 ? -25.665 -7.039 23.537 1.00 73.88 93 LYS A N 1
ATOM 767 C CA . LYS A 1 93 ? -26.555 -8.143 23.947 1.00 73.88 93 LYS A CA 1
ATOM 768 C C . LYS A 1 93 ? -26.611 -8.324 25.465 1.00 73.88 93 LYS A C 1
ATOM 770 O O . LYS A 1 93 ? -27.657 -8.687 25.994 1.00 73.88 93 LYS A O 1
ATOM 775 N N . ASN A 1 94 ? -25.512 -8.036 26.160 1.00 77.75 94 ASN A N 1
ATOM 776 C CA . ASN A 1 94 ? -25.404 -8.159 27.613 1.00 77.75 94 ASN A CA 1
ATOM 777 C C . ASN A 1 94 ? -25.846 -6.893 28.377 1.00 77.75 94 ASN A C 1
ATOM 779 O O . ASN A 1 94 ? -25.755 -6.864 29.603 1.00 77.75 94 ASN A O 1
ATOM 783 N N . GLY A 1 95 ? -26.316 -5.843 27.689 1.00 64.25 95 GLY A N 1
ATOM 784 C CA . GLY A 1 95 ? -26.808 -4.614 28.325 1.00 64.25 95 GLY A CA 1
ATOM 785 C C . GLY A 1 95 ? -25.722 -3.752 28.987 1.00 64.25 95 GLY A C 1
ATOM 786 O O . GLY A 1 95 ? -26.029 -2.936 29.854 1.00 64.25 95 GLY A O 1
ATOM 787 N N . VAL A 1 96 ? -24.454 -3.913 28.590 1.00 65.81 96 VAL A N 1
ATOM 788 C CA . VAL A 1 96 ? -23.281 -3.234 29.188 1.00 65.81 96 VAL A CA 1
ATOM 789 C C . VAL A 1 96 ? -23.045 -1.830 28.594 1.00 65.81 96 VAL A C 1
ATOM 791 O O . VAL A 1 96 ? -22.219 -1.066 29.094 1.00 65.81 96 VAL A O 1
ATOM 794 N N . LEU A 1 97 ? -23.823 -1.445 27.575 1.00 54.84 97 LEU A N 1
ATOM 795 C CA . LEU A 1 97 ? -23.672 -0.216 26.773 1.00 54.84 97 LEU A CA 1
ATOM 796 C C . LEU A 1 97 ? -23.570 1.096 27.558 1.00 54.84 97 LEU A C 1
ATOM 798 O O . LEU A 1 97 ? -23.030 2.067 27.045 1.00 54.84 97 LEU A O 1
ATOM 802 N N . LEU A 1 98 ? -24.082 1.157 28.787 1.00 49.34 98 LEU A N 1
ATOM 803 C CA . LEU A 1 98 ? -24.198 2.407 29.543 1.00 49.34 98 LEU A CA 1
ATOM 804 C C . LEU A 1 98 ? -22.912 2.838 30.274 1.00 49.34 98 LEU A C 1
ATOM 806 O O . LEU A 1 98 ? -22.963 3.778 31.066 1.00 49.34 98 LEU A O 1
ATOM 810 N N . LYS A 1 99 ? -21.767 2.165 30.070 1.00 46.75 99 LYS A N 1
ATOM 811 C CA . LYS A 1 99 ? -20.554 2.464 30.859 1.00 46.75 99 LYS A CA 1
ATOM 812 C C . LYS A 1 99 ? -19.201 2.381 30.154 1.00 46.75 99 LYS A C 1
ATOM 814 O O . LYS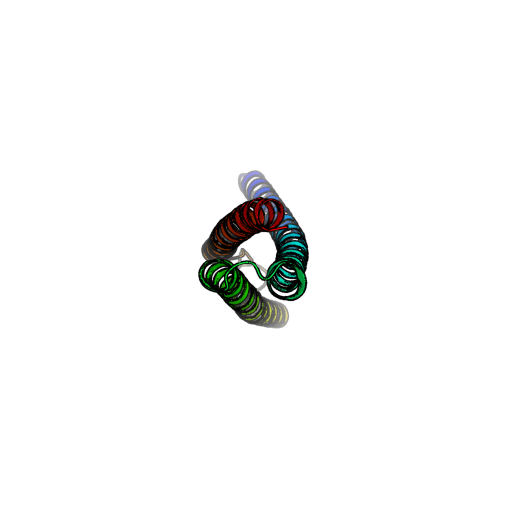 A 1 99 ? -18.198 2.668 30.804 1.00 46.75 99 LYS A O 1
ATOM 819 N N . LYS A 1 100 ? -19.138 1.991 28.880 1.00 49.22 100 LYS A N 1
ATOM 820 C CA . LYS A 1 100 ? -17.876 1.942 28.129 1.00 49.22 100 LYS A CA 1
ATOM 821 C C . LYS A 1 100 ? -17.880 3.000 27.032 1.00 49.22 100 LYS A C 1
ATOM 823 O O . LYS A 1 100 ? -18.750 2.968 26.168 1.00 49.22 100 LYS A O 1
ATOM 828 N N . ASN A 1 101 ? -16.878 3.879 27.042 1.00 55.28 101 ASN A N 1
ATOM 829 C CA . ASN A 1 101 ? -16.521 4.645 25.853 1.00 55.28 101 ASN A CA 1
ATOM 830 C C . ASN A 1 101 ? -16.008 3.650 24.809 1.00 55.28 101 ASN A C 1
ATOM 832 O O . ASN A 1 101 ? -14.976 3.002 24.993 1.00 55.28 101 ASN A O 1
ATOM 836 N N . TYR A 1 102 ? -16.774 3.487 23.736 1.00 55.25 102 TYR A N 1
ATOM 837 C CA . TYR A 1 102 ? -16.391 2.699 22.572 1.00 55.25 102 TYR A CA 1
ATOM 838 C C . TYR A 1 102 ? -15.442 3.531 21.710 1.00 55.25 102 TYR A C 1
ATOM 840 O O . TYR A 1 102 ? -15.808 4.038 20.655 1.00 55.25 102 TYR A O 1
ATOM 848 N N . GLU A 1 103 ? -14.220 3.715 22.196 1.00 62.19 103 GLU A N 1
ATOM 849 C CA . GLU A 1 103 ? -13.163 4.386 21.451 1.00 62.19 103 GLU A CA 1
ATOM 850 C C . GLU A 1 103 ? -12.324 3.350 20.698 1.00 62.19 103 GLU A C 1
ATOM 852 O O . GLU A 1 103 ? -11.978 2.280 21.212 1.00 62.19 103 GLU A O 1
ATOM 857 N N . PHE A 1 104 ? -11.991 3.657 19.446 1.00 58.50 104 PHE A N 1
ATOM 858 C CA . PHE A 1 104 ? -10.938 2.922 18.764 1.00 58.50 104 PHE A CA 1
ATOM 859 C C . PHE A 1 104 ? -9.605 3.263 19.423 1.00 58.50 104 PHE A C 1
ATOM 861 O O . PHE A 1 104 ? -9.244 4.431 19.511 1.00 58.50 104 PHE A O 1
ATOM 868 N N . GLU A 1 105 ? -8.870 2.236 19.857 1.00 65.56 105 GLU A N 1
ATOM 869 C CA . GLU A 1 105 ? -7.487 2.392 20.319 1.00 65.56 105 GLU A CA 1
ATOM 870 C C . GLU A 1 105 ? -6.683 3.214 19.310 1.00 65.56 105 GLU A C 1
ATOM 872 O O . GLU A 1 105 ? -6.454 2.801 18.167 1.00 65.56 105 GLU A O 1
ATOM 877 N N . THR A 1 106 ? -6.256 4.383 19.768 1.00 67.25 106 THR A N 1
ATOM 878 C CA . THR A 1 106 ? -5.460 5.360 19.029 1.00 67.25 106 THR A CA 1
ATOM 879 C C . THR A 1 106 ? -4.179 4.739 18.473 1.00 67.25 106 THR A C 1
ATOM 881 O O . THR A 1 106 ? -3.801 5.023 17.338 1.00 67.25 106 THR A O 1
ATOM 884 N N . ASP A 1 107 ? -3.559 3.820 19.214 1.00 71.31 107 ASP A N 1
ATOM 885 C CA . ASP A 1 107 ? -2.325 3.131 18.821 1.00 71.31 107 ASP A CA 1
ATOM 886 C C . ASP A 1 107 ? -2.455 2.343 17.509 1.00 71.31 107 ASP A C 1
ATOM 888 O O . ASP A 1 107 ? -1.521 2.307 16.703 1.00 71.31 107 ASP A O 1
ATOM 892 N N . PHE A 1 108 ? -3.621 1.742 17.251 1.00 72.38 108 PHE A N 1
ATOM 893 C CA . PHE A 1 108 ? -3.847 0.973 16.028 1.00 72.38 108 PHE A CA 1
ATOM 894 C C . PHE A 1 108 ? -3.965 1.877 14.794 1.00 72.38 108 PHE A C 1
ATOM 896 O O . PHE A 1 108 ? -3.408 1.567 13.738 1.00 72.38 108 PHE A O 1
ATOM 903 N N . LEU A 1 109 ? -4.635 3.023 14.939 1.00 70.94 109 LEU A N 1
ATOM 904 C CA . LEU A 1 109 ? -4.728 4.033 13.882 1.00 70.94 109 LEU A CA 1
ATOM 905 C C . LEU A 1 109 ? -3.343 4.605 13.555 1.00 70.94 109 LEU A C 1
ATOM 907 O O . LEU A 1 109 ? -2.958 4.648 12.388 1.00 70.94 109 LEU A O 1
ATOM 911 N N . TYR A 1 110 ? -2.535 4.910 14.576 1.00 78.75 110 TYR A N 1
ATOM 912 C CA . TYR A 1 110 ? -1.145 5.329 14.373 1.00 78.75 110 TYR A CA 1
ATOM 913 C C . TYR A 1 110 ? -0.300 4.277 13.648 1.00 78.75 110 TYR A C 1
ATOM 915 O O . TYR A 1 110 ? 0.561 4.627 12.836 1.00 78.75 110 TYR A O 1
ATOM 923 N N . TRP A 1 111 ? -0.510 2.989 13.930 1.00 82.00 111 TRP A N 1
ATOM 924 C CA . TRP A 1 111 ? 0.183 1.918 13.217 1.00 82.00 111 TRP A CA 1
ATOM 925 C C . TRP A 1 111 ? -0.219 1.868 11.738 1.00 82.00 111 TRP A C 1
ATOM 927 O O . TRP A 1 111 ? 0.664 1.825 10.879 1.00 82.00 111 TRP A O 1
ATOM 937 N N . ILE A 1 112 ? -1.520 1.946 11.434 1.00 80.25 112 ILE A N 1
ATOM 938 C CA . ILE A 1 112 ? -2.036 2.011 10.057 1.00 80.25 112 ILE A CA 1
ATOM 939 C C . ILE A 1 112 ? -1.391 3.171 9.287 1.00 80.25 112 ILE A C 1
ATOM 941 O O . ILE A 1 112 ? -0.895 2.968 8.174 1.00 80.25 112 ILE A O 1
ATOM 945 N N . ASP A 1 113 ? -1.345 4.360 9.888 1.00 82.00 113 ASP A N 1
ATOM 946 C CA . ASP A 1 113 ? -0.795 5.557 9.247 1.00 82.00 113 ASP A CA 1
ATOM 947 C C . ASP A 1 113 ? 0.710 5.419 8.976 1.00 82.00 113 ASP A C 1
ATOM 949 O O . ASP A 1 113 ? 1.200 5.790 7.908 1.00 82.00 113 ASP A O 1
ATOM 953 N N . ARG A 1 114 ? 1.469 4.810 9.896 1.00 85.88 114 ARG A N 1
ATOM 954 C CA . ARG A 1 114 ? 2.900 4.534 9.680 1.00 85.88 114 ARG A CA 1
ATOM 955 C C . ARG A 1 114 ? 3.139 3.553 8.538 1.00 85.88 114 ARG A C 1
ATOM 957 O O . ARG A 1 114 ? 4.060 3.764 7.748 1.00 85.88 114 ARG A O 1
ATOM 964 N N . VAL A 1 115 ? 2.327 2.500 8.432 1.00 87.00 115 VAL A N 1
ATOM 965 C CA . VAL A 1 115 ? 2.423 1.549 7.313 1.00 87.00 115 VAL A CA 1
ATOM 966 C C . VAL A 1 115 ? 2.083 2.248 5.996 1.00 87.00 115 VAL A C 1
ATOM 968 O O . VAL A 1 115 ? 2.768 2.029 4.999 1.00 87.00 115 VAL A O 1
ATOM 971 N N . LEU A 1 116 ? 1.094 3.145 5.984 1.00 86.31 116 LEU A N 1
ATOM 972 C CA . LEU A 1 116 ? 0.767 3.959 4.813 1.00 86.31 116 LEU A CA 1
ATOM 973 C C . LEU A 1 116 ? 1.936 4.854 4.377 1.00 86.31 116 LEU A C 1
ATOM 975 O O . LEU A 1 116 ? 2.272 4.876 3.194 1.00 86.31 116 LEU A O 1
ATOM 979 N N . ILE A 1 117 ? 2.593 5.541 5.315 1.00 88.88 117 ILE A N 1
ATOM 980 C CA . ILE A 1 117 ? 3.776 6.366 5.022 1.00 88.88 117 ILE A CA 1
ATOM 981 C C . ILE A 1 117 ? 4.901 5.506 4.436 1.00 88.88 117 ILE A C 1
ATOM 983 O O . ILE A 1 117 ? 5.488 5.870 3.418 1.00 88.88 117 ILE A O 1
ATOM 987 N N . LEU A 1 118 ? 5.180 4.344 5.034 1.00 90.56 118 LEU A N 1
ATOM 988 C CA . LEU A 1 118 ? 6.204 3.424 4.534 1.00 90.56 118 LEU A CA 1
ATOM 989 C C . LEU A 1 118 ? 5.904 2.967 3.097 1.00 90.56 118 LEU A C 1
ATOM 991 O O . LEU A 1 118 ? 6.798 2.940 2.252 1.00 90.56 118 LEU A O 1
ATOM 995 N N . LYS A 1 119 ? 4.635 2.660 2.812 1.00 89.62 119 LYS A N 1
ATOM 996 C CA . LYS A 1 119 ? 4.146 2.303 1.476 1.00 89.62 119 LYS A CA 1
ATOM 997 C C . LYS A 1 119 ? 4.358 3.434 0.467 1.00 89.62 119 LYS A C 1
ATOM 999 O O . LYS A 1 119 ? 4.872 3.172 -0.616 1.00 89.62 119 LYS A O 1
ATOM 1004 N N . LEU A 1 120 ? 4.026 4.676 0.826 1.00 91.06 120 LEU A N 1
ATOM 1005 C CA . LEU A 1 120 ? 4.228 5.854 -0.029 1.00 91.06 120 LEU A CA 1
ATOM 1006 C C . LEU A 1 120 ? 5.705 6.095 -0.351 1.00 91.06 120 LEU A C 1
ATOM 1008 O O . LEU A 1 120 ? 6.044 6.383 -1.496 1.00 91.06 120 LEU A O 1
ATOM 1012 N N . VAL A 1 121 ? 6.587 5.941 0.638 1.00 93.00 121 VAL A N 1
ATOM 1013 C CA . VAL A 1 121 ? 8.037 6.051 0.433 1.00 93.00 121 VAL A CA 1
ATOM 1014 C C . VAL A 1 121 ? 8.526 4.970 -0.531 1.00 93.00 121 VAL A C 1
ATOM 1016 O O . VAL A 1 121 ? 9.258 5.278 -1.469 1.00 93.00 121 VAL A O 1
ATOM 1019 N N . GLY A 1 122 ? 8.096 3.719 -0.343 1.00 91.56 122 GLY A N 1
ATOM 1020 C CA . GLY A 1 122 ? 8.426 2.622 -1.256 1.00 91.56 122 GLY A CA 1
ATOM 1021 C C . GLY A 1 122 ? 7.955 2.893 -2.686 1.00 91.56 122 GLY A C 1
ATOM 1022 O O . GLY A 1 122 ? 8.735 2.746 -3.624 1.00 91.56 122 GLY A O 1
ATOM 1023 N N . LEU A 1 123 ? 6.715 3.363 -2.838 1.00 92.50 123 LEU A N 1
ATOM 1024 C CA . LEU A 1 123 ? 6.139 3.742 -4.126 1.00 92.50 123 LEU A CA 1
ATOM 1025 C C . LEU A 1 123 ? 6.976 4.835 -4.803 1.00 92.50 123 LEU A C 1
ATOM 1027 O O . LEU A 1 123 ? 7.399 4.667 -5.936 1.00 92.50 123 LEU A O 1
ATOM 1031 N N . PHE A 1 124 ? 7.320 5.902 -4.076 1.00 94.12 124 PHE A N 1
ATOM 1032 C CA . PHE A 1 124 ? 8.163 6.982 -4.592 1.00 94.12 124 PHE A CA 1
ATOM 1033 C C . PHE A 1 124 ? 9.526 6.479 -5.095 1.00 94.12 124 PHE A C 1
ATOM 1035 O O . PHE A 1 124 ? 9.984 6.886 -6.165 1.00 94.12 124 PHE A O 1
ATOM 1042 N N . PHE A 1 125 ? 10.175 5.573 -4.356 1.00 93.44 125 PHE A N 1
ATOM 1043 C CA . PHE A 1 125 ? 11.430 4.961 -4.801 1.00 93.44 125 PHE A CA 1
ATOM 1044 C C . PHE A 1 125 ? 11.249 4.110 -6.062 1.00 93.44 125 PHE A C 1
ATOM 1046 O O . PHE A 1 125 ? 12.100 4.163 -6.953 1.00 93.44 125 PHE A O 1
ATOM 1053 N N . ALA A 1 126 ? 10.153 3.356 -6.167 1.00 92.31 126 ALA A N 1
ATOM 1054 C CA . ALA A 1 126 ? 9.827 2.599 -7.369 1.00 92.31 126 ALA A CA 1
ATOM 1055 C C . ALA A 1 126 ? 9.589 3.537 -8.568 1.00 92.31 126 ALA A C 1
ATOM 1057 O O . ALA A 1 126 ? 10.221 3.346 -9.609 1.00 92.31 126 ALA A O 1
ATOM 1058 N N . SER A 1 127 ? 8.810 4.614 -8.407 1.00 93.38 127 SER A N 1
ATOM 1059 C CA . SER A 1 127 ? 8.619 5.639 -9.444 1.00 93.38 127 SER A CA 1
ATOM 1060 C C . SER A 1 127 ? 9.948 6.250 -9.896 1.00 93.38 127 SER A C 1
ATOM 1062 O O . SER A 1 127 ? 10.186 6.442 -11.089 1.00 93.38 127 SER A O 1
ATOM 1064 N N . PHE A 1 128 ? 10.840 6.549 -8.949 1.00 92.81 128 PHE A N 1
ATOM 1065 C CA . PHE A 1 128 ? 12.144 7.142 -9.236 1.00 92.81 128 PHE A CA 1
ATOM 1066 C C . PHE A 1 128 ? 13.041 6.202 -10.055 1.00 92.81 128 PHE A C 1
ATOM 1068 O O . PHE A 1 128 ? 13.647 6.622 -11.043 1.00 92.81 128 PHE A O 1
ATOM 1075 N N . LEU A 1 129 ? 13.088 4.914 -9.698 1.00 91.00 129 LEU A N 1
ATOM 1076 C CA . LEU A 1 129 ? 13.821 3.901 -10.464 1.00 91.00 129 LEU A CA 1
ATOM 1077 C C . LEU A 1 129 ? 13.239 3.711 -11.867 1.00 91.00 129 LEU A C 1
ATOM 1079 O O . LEU A 1 129 ? 13.992 3.565 -12.831 1.00 91.00 129 LEU A O 1
ATOM 1083 N N . LEU A 1 130 ? 11.912 3.748 -11.987 1.00 90.19 130 LEU A N 1
ATOM 1084 C CA . LEU A 1 130 ? 11.222 3.675 -13.267 1.00 90.19 130 LEU A CA 1
ATOM 1085 C C . LEU A 1 130 ? 11.604 4.852 -14.172 1.00 90.19 130 LEU A C 1
ATOM 1087 O O . LEU A 1 130 ? 11.932 4.655 -15.340 1.00 90.19 130 LEU A O 1
ATOM 1091 N N . PHE A 1 131 ? 11.620 6.068 -13.619 1.00 91.06 131 PHE A N 1
ATOM 1092 C CA . PHE A 1 131 ? 12.031 7.272 -14.335 1.00 91.06 131 PHE A CA 1
ATOM 1093 C C . PHE A 1 131 ? 13.469 7.160 -14.858 1.00 91.06 131 PHE A C 1
ATOM 1095 O O . PHE A 1 131 ? 13.712 7.406 -16.038 1.00 91.06 131 PHE A O 1
ATOM 1102 N N . ILE A 1 132 ? 14.411 6.707 -14.022 1.00 88.88 132 ILE A N 1
ATOM 1103 C CA . ILE A 1 132 ? 15.790 6.437 -14.462 1.00 88.88 132 ILE A CA 1
ATOM 1104 C C . ILE A 1 132 ? 15.806 5.393 -15.587 1.00 88.88 132 ILE A C 1
ATOM 1106 O O . ILE A 1 132 ? 16.498 5.578 -16.588 1.00 88.88 132 ILE A O 1
ATOM 1110 N N . GLY A 1 133 ? 15.027 4.317 -15.450 1.00 86.50 133 GLY A N 1
ATOM 1111 C CA . GLY A 1 133 ? 14.915 3.266 -16.460 1.00 86.50 133 GLY A CA 1
ATOM 1112 C C . GLY A 1 133 ? 14.420 3.781 -17.814 1.00 86.50 133 GLY A C 1
ATOM 1113 O O . GLY A 1 133 ? 14.980 3.401 -18.840 1.00 86.50 133 GLY A O 1
ATOM 1114 N N . PHE A 1 134 ? 13.441 4.689 -17.821 1.00 87.25 134 PHE A N 1
ATOM 1115 C CA . PHE A 1 134 ? 12.969 5.359 -19.036 1.00 87.25 134 PHE A CA 1
ATOM 1116 C C . PHE A 1 134 ? 14.059 6.201 -19.697 1.00 87.25 134 PHE A C 1
ATOM 1118 O O . PHE A 1 134 ? 14.263 6.095 -20.904 1.00 87.25 134 PHE A O 1
ATOM 1125 N N . ILE A 1 135 ? 14.780 7.008 -18.915 1.00 87.81 135 ILE A N 1
ATOM 1126 C CA . ILE A 1 135 ? 15.873 7.836 -19.434 1.00 87.81 135 ILE A CA 1
ATOM 1127 C C . ILE A 1 135 ? 16.960 6.955 -20.060 1.00 87.81 135 ILE A C 1
ATOM 1129 O O . ILE A 1 135 ? 17.367 7.198 -21.192 1.00 87.81 135 ILE A O 1
ATOM 1133 N N . LEU A 1 136 ? 17.387 5.895 -19.369 1.00 84.69 136 LEU A N 1
ATOM 1134 C CA . LEU A 1 136 ? 18.388 4.958 -19.888 1.00 84.69 136 LEU A CA 1
ATOM 1135 C C . LEU A 1 136 ? 17.909 4.218 -21.144 1.00 84.69 136 LEU A C 1
ATOM 1137 O O . LEU A 1 136 ? 18.691 4.038 -22.072 1.00 84.69 136 LEU A O 1
ATOM 1141 N N . GLY A 1 137 ? 16.636 3.815 -21.190 1.00 80.62 137 GLY A N 1
ATOM 1142 C CA . GLY A 1 137 ? 16.042 3.169 -22.361 1.00 80.62 137 GLY A CA 1
ATOM 1143 C C . GLY A 1 137 ? 16.029 4.072 -23.594 1.00 80.62 137 GLY A C 1
ATOM 1144 O O . GLY A 1 137 ? 16.362 3.616 -24.682 1.00 80.62 137 GLY A O 1
ATOM 1145 N N . LEU A 1 138 ? 15.733 5.366 -23.425 1.00 80.06 138 LEU A N 1
ATOM 1146 C CA . LEU A 1 138 ? 15.744 6.341 -24.522 1.00 80.06 138 LEU A CA 1
ATOM 1147 C C . LEU A 1 138 ? 17.138 6.570 -25.122 1.00 80.06 138 LEU A C 1
ATOM 1149 O O . LEU A 1 138 ? 17.233 6.870 -26.305 1.00 80.06 138 LEU A O 1
ATOM 1153 N N . PHE A 1 139 ? 18.207 6.434 -24.333 1.00 76.56 139 PHE A N 1
ATOM 1154 C CA . PHE A 1 139 ? 19.587 6.578 -24.816 1.00 76.56 139 PHE A CA 1
ATOM 1155 C C . PHE A 1 139 ? 20.175 5.289 -25.420 1.00 76.56 139 PHE A C 1
ATOM 1157 O O . PHE A 1 139 ? 21.291 5.318 -25.943 1.00 76.56 139 PHE A O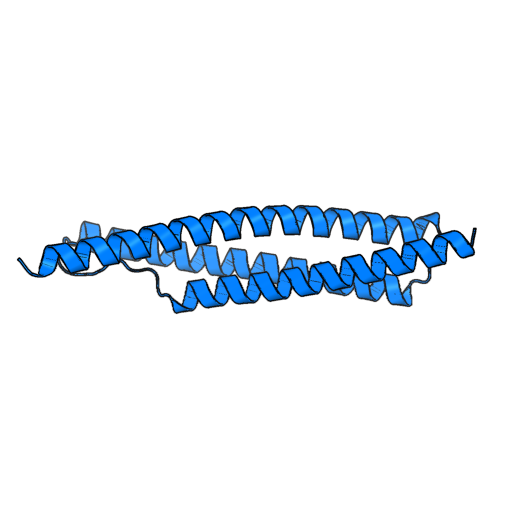 1
ATOM 1164 N N . HIS A 1 140 ? 19.461 4.162 -25.328 1.00 65.94 140 HIS A N 1
ATOM 1165 C CA . HIS A 1 140 ? 19.866 2.871 -25.897 1.00 65.94 140 HIS A CA 1
ATOM 1166 C C . HIS A 1 140 ? 19.052 2.438 -27.129 1.00 65.94 140 HIS A C 1
ATOM 1168 O O . HIS A 1 140 ? 19.403 1.424 -27.738 1.00 65.94 140 HIS A O 1
ATOM 1174 N N . CYS A 1 141 ? 18.025 3.201 -27.514 1.00 53.06 141 CYS A N 1
ATOM 1175 C CA . CYS A 1 141 ? 17.408 3.147 -28.845 1.00 53.06 141 CYS A CA 1
ATOM 1176 C C . CYS A 1 141 ? 18.154 4.051 -29.833 1.00 53.06 141 CYS A C 1
ATOM 1178 O O . CYS A 1 141 ? 18.217 3.658 -31.019 1.00 53.06 141 CYS A O 1
#

Foldseek 3Di:
DPVVVVVVVLVVVVVVLVVLVVVLVVLLVVLLVLLVVLLVLLVCLCPPLVQDPPLSVVLVVLSVVLVVLSVVLVVVVVVVVVVLVVVVVVCVVVVVVPDDDSDDDPVNSVVSVVSSVVSVVSSVVSVVSSVVSVVVSVVSD

Sequence (141 aa):
MKNLKIEEVESHISQCYAESSNYTAILSSICRQIAFAEGALFWFLYSELKVSLNYLAIGFLILLLYFFLDLIQYLIGHYMYQNKAKDWENDLKNGVLLKKNYEFETDFLYWIDRVLILKLVGLFFASFLLFIGFILGLFHC

Radius of gyration: 21.92 Å; chains: 1; bounding box: 47×30×62 Å